Protein AF-A0A929HC12-F1 (afdb_monomer)

Foldseek 3Di:
DVVVVVVVVVVVVVPDPPPDDADWDWDQDPQGIWTWGDPDDRWIWIDDPPDIDIDPDDDD

Sequence (60 aa):
MKSILMLILAGAILSTPLCGQYESDVIQTSEGELEMFFVGHGTLMFKFNDLVIHIDPVMR

Radius of gyration: 18.05 Å; Cα contacts (8 Å, |Δi|>4): 71; chains: 1; bounding box: 23×42×47 Å

Nearest PDB structures (foldseek):
  5ks8-assembly1_E  TM=3.573E-01  e=6.862E+00  Methylobacillus flagellatus KT

Mean predicted aligned error: 9.34 Å

pLDDT: mean 85.31, std 14.13, range [56.0, 98.25]

Secondary structure (DSSP, 8-state):
-HHHHHHHHHHHHTTS----PPPEEEEEETTEEEEEEEEETTEEEEEETTEEEEESPPP-

Solvent-accessible surface area (backbone atoms only — not comparable to full-atom values): 3861 Å² total; per-residue (Å²): 109,70,68,57,54,52,52,56,57,58,57,65,69,72,68,63,81,85,63,84,75,63,68,66,53,78,46,84,51,97,91,46,61,37,40,37,27,69,78,51,101,81,20,35,37,38,40,42,88,96,43,79,47,74,41,69,77,79,86,132

Structure (mmCIF, N/CA/C/O backbone):
data_AF-A0A929HC12-F1
#
_entry.id   AF-A0A929HC12-F1
#
loop_
_atom_site.group_PDB
_atom_site.id
_atom_site.type_symbol
_atom_site.label_atom_id
_atom_site.label_alt_id
_atom_site.label_comp_id
_atom_site.label_asym_id
_atom_site.label_entity_id
_atom_site.label_seq_id
_atom_site.pdbx_PDB_ins_code
_atom_site.Cartn_x
_atom_site.Cartn_y
_atom_site.Cartn_z
_atom_site.occupancy
_atom_site.B_iso_or_equiv
_atom_site.auth_seq_id
_atom_site.auth_comp_id
_atom_site.auth_asym_id
_atom_site.auth_atom_id
_atom_site.pdbx_PDB_model_num
ATOM 1 N N . MET A 1 1 ? 4.620 -28.167 34.196 1.00 63.88 1 MET A N 1
ATOM 2 C CA . MET A 1 1 ? 3.586 -27.220 33.705 1.00 63.88 1 MET A CA 1
ATOM 3 C C . MET A 1 1 ? 4.157 -25.826 33.461 1.00 63.88 1 MET A C 1
ATOM 5 O O . MET A 1 1 ? 4.055 -25.342 32.347 1.00 63.88 1 MET A O 1
ATOM 9 N N . LYS A 1 2 ? 4.842 -25.221 34.442 1.00 65.50 2 LYS A N 1
ATOM 10 C CA . LYS A 1 2 ? 5.500 -23.901 34.321 1.00 65.50 2 LYS A CA 1
ATOM 11 C C . LYS A 1 2 ? 6.511 -23.833 33.164 1.00 65.50 2 LYS A C 1
ATOM 13 O O . LYS A 1 2 ? 6.495 -22.893 32.386 1.00 65.50 2 LYS A O 1
ATOM 18 N N . SER A 1 3 ? 7.322 -24.881 33.011 1.00 75.25 3 SER A N 1
ATOM 19 C CA . SER A 1 3 ? 8.342 -24.975 31.957 1.00 75.25 3 SER A CA 1
ATOM 20 C C . SER A 1 3 ? 7.747 -25.118 30.551 1.00 75.25 3 SER A C 1
ATOM 22 O O . SER A 1 3 ? 8.307 -24.599 29.598 1.00 75.25 3 SER A O 1
ATOM 24 N N . ILE A 1 4 ? 6.584 -25.770 30.426 1.00 80.88 4 ILE A N 1
ATOM 25 C CA . ILE A 1 4 ? 5.841 -25.867 29.157 1.00 80.88 4 ILE A CA 1
ATOM 26 C C . ILE A 1 4 ? 5.233 -24.506 28.808 1.00 80.88 4 ILE A C 1
ATOM 28 O O . ILE A 1 4 ? 5.337 -24.062 27.671 1.00 80.88 4 ILE A O 1
ATOM 32 N N . LEU A 1 5 ? 4.671 -23.807 29.800 1.00 78.44 5 LEU A N 1
ATOM 33 C CA . LEU A 1 5 ? 4.138 -22.457 29.622 1.00 78.44 5 LEU A CA 1
ATOM 34 C C . LEU A 1 5 ? 5.232 -21.457 29.203 1.00 78.44 5 LEU A C 1
ATOM 36 O O . LEU A 1 5 ? 5.0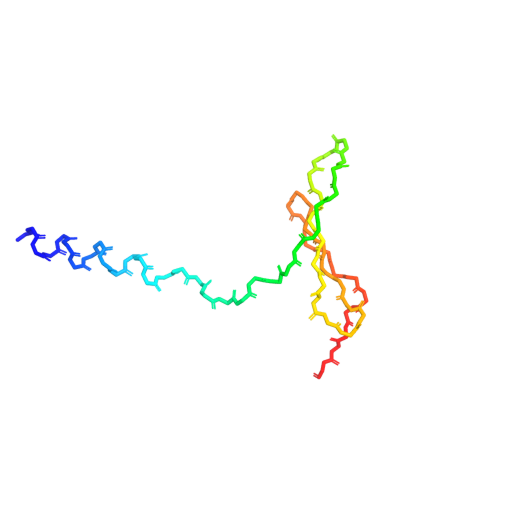02 -20.637 28.322 1.00 78.44 5 LEU A O 1
ATOM 40 N N . MET A 1 6 ? 6.434 -21.567 29.777 1.00 78.75 6 MET A N 1
ATOM 41 C CA . MET A 1 6 ? 7.588 -20.750 29.378 1.00 78.75 6 MET A CA 1
ATOM 42 C C . MET A 1 6 ? 8.052 -21.046 27.946 1.00 78.75 6 MET A C 1
ATOM 44 O O . MET A 1 6 ? 8.407 -20.118 27.227 1.00 78.75 6 MET A O 1
ATOM 48 N N . LEU A 1 7 ? 8.012 -22.310 27.510 1.00 79.56 7 LEU A N 1
ATOM 49 C CA . LEU A 1 7 ? 8.410 -22.691 26.152 1.00 79.56 7 LEU A CA 1
ATOM 50 C C . LEU A 1 7 ? 7.425 -22.167 25.094 1.00 79.56 7 LEU A C 1
ATOM 52 O O . LEU A 1 7 ? 7.844 -21.687 24.044 1.00 79.56 7 LEU A O 1
ATOM 56 N N . ILE A 1 8 ? 6.122 -22.203 25.393 1.00 78.88 8 ILE A N 1
ATOM 57 C CA . ILE A 1 8 ? 5.071 -21.654 24.522 1.00 78.88 8 ILE A CA 1
ATOM 58 C C . ILE A 1 8 ? 5.202 -20.128 24.414 1.00 78.88 8 ILE A C 1
ATOM 60 O O . ILE A 1 8 ? 5.104 -19.577 23.319 1.00 78.88 8 ILE A O 1
ATOM 64 N N . LEU A 1 9 ? 5.481 -19.445 25.528 1.00 75.69 9 LEU A N 1
ATOM 65 C CA . LEU A 1 9 ? 5.649 -17.991 25.546 1.00 75.69 9 LEU A CA 1
ATOM 66 C C . LEU A 1 9 ? 6.907 -17.536 24.784 1.00 75.69 9 LEU A C 1
ATOM 68 O O . LEU A 1 9 ? 6.874 -16.513 24.110 1.00 75.69 9 LEU A O 1
ATOM 72 N N . ALA A 1 10 ? 7.990 -18.317 24.833 1.00 72.12 10 ALA A N 1
ATOM 73 C CA . ALA A 1 10 ? 9.208 -18.043 24.071 1.00 72.12 10 ALA A CA 1
ATOM 74 C C .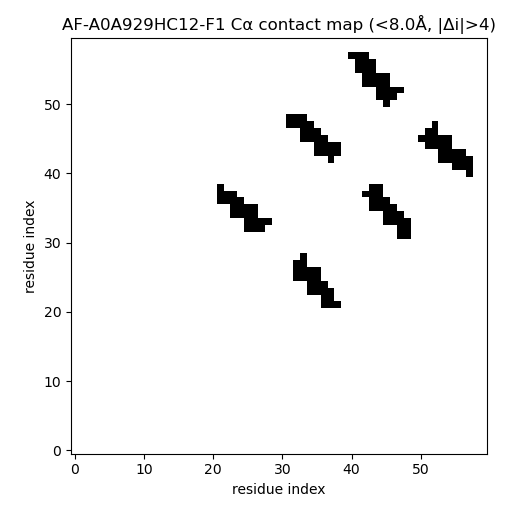 ALA A 1 10 ? 9.016 -18.210 22.549 1.00 72.12 10 ALA A C 1
ATOM 76 O O . ALA A 1 10 ? 9.589 -17.448 21.773 1.00 72.12 10 ALA A O 1
ATOM 77 N N . GLY A 1 11 ? 8.182 -19.161 22.112 1.00 69.62 11 GLY A N 1
ATOM 78 C CA . GLY A 1 11 ? 7.884 -19.380 20.690 1.00 69.62 11 GLY A CA 1
ATOM 79 C C . GLY A 1 11 ? 7.092 -18.243 20.033 1.00 69.62 11 GLY A C 1
ATOM 80 O O . GLY A 1 11 ? 7.300 -17.960 18.857 1.00 69.62 11 GLY A O 1
ATOM 81 N N . ALA A 1 12 ? 6.238 -17.547 20.790 1.00 64.25 12 ALA A N 1
ATOM 82 C CA . ALA A 1 12 ? 5.411 -16.447 20.281 1.00 64.25 12 ALA A CA 1
ATOM 83 C C . ALA A 1 12 ? 6.198 -15.150 19.999 1.00 64.25 12 ALA A C 1
ATOM 85 O O . ALA A 1 12 ? 5.738 -14.294 19.250 1.00 64.25 12 ALA A O 1
ATOM 86 N N . ILE A 1 13 ? 7.389 -14.995 20.586 1.00 64.31 13 ILE A N 1
ATOM 87 C CA . ILE A 1 13 ? 8.233 -13.799 20.410 1.00 64.31 13 ILE A CA 1
ATOM 88 C C . ILE A 1 13 ? 9.031 -13.876 19.094 1.00 64.31 13 ILE A C 1
ATOM 90 O O . ILE A 1 13 ? 9.394 -12.851 18.528 1.00 64.31 13 ILE A O 1
ATOM 94 N N . LEU A 1 14 ? 9.264 -15.085 18.573 1.00 60.75 14 LEU A N 1
ATOM 95 C CA . LEU A 1 14 ? 10.043 -15.329 17.351 1.00 60.75 14 LEU A CA 1
ATOM 96 C C . LEU A 1 14 ? 9.237 -15.161 16.053 1.00 60.75 14 LEU A C 1
ATOM 98 O O . LEU A 1 14 ? 9.817 -15.199 14.972 1.00 60.75 14 LEU A O 1
ATOM 102 N N . SER A 1 15 ? 7.915 -14.993 16.137 1.00 59.59 15 SER A N 1
ATOM 103 C CA . SER A 1 15 ? 7.032 -14.870 14.970 1.00 59.59 15 SER A CA 1
ATOM 104 C C . SER A 1 15 ? 6.803 -13.431 14.502 1.00 59.59 15 SER A C 1
ATOM 106 O O . SER A 1 15 ? 5.937 -13.205 13.659 1.00 59.59 15 SER A O 1
ATOM 108 N N . THR A 1 16 ? 7.538 -12.444 15.023 1.00 62.78 16 THR A N 1
ATOM 109 C CA . THR A 1 16 ? 7.482 -11.096 14.450 1.00 62.78 16 THR A CA 1
ATOM 110 C C . THR A 1 16 ? 8.194 -11.114 13.093 1.00 62.78 16 THR A C 1
ATOM 112 O O . THR A 1 16 ? 9.348 -11.543 13.009 1.00 62.78 16 THR A O 1
ATOM 115 N N . PRO A 1 17 ? 7.530 -10.710 11.996 1.00 57.94 17 PRO A N 1
ATOM 116 C CA . PRO A 1 17 ? 8.174 -10.669 10.694 1.00 57.94 17 PRO A CA 1
ATO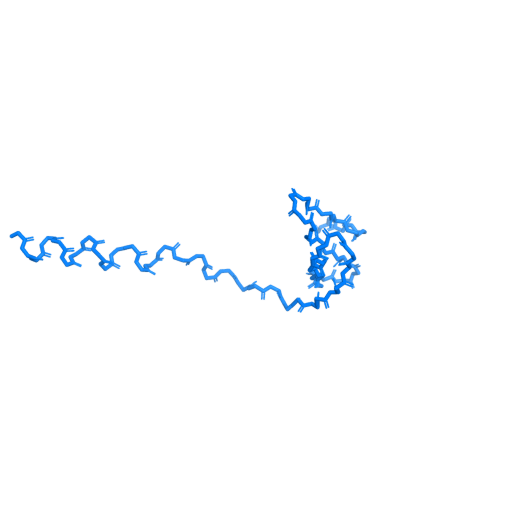M 117 C C . PRO A 1 17 ? 9.296 -9.627 10.734 1.00 57.94 17 PRO A C 1
ATOM 119 O O . PRO A 1 17 ? 9.052 -8.427 10.700 1.00 57.94 17 PRO A O 1
ATOM 122 N N . LEU A 1 18 ? 10.540 -10.102 10.791 1.00 56.00 18 LEU A N 1
ATOM 123 C CA . LEU A 1 18 ? 11.759 -9.298 10.695 1.00 56.00 18 LEU A CA 1
ATOM 124 C C . LEU A 1 18 ? 12.067 -8.956 9.223 1.00 56.00 18 LEU A C 1
ATOM 126 O O . LEU A 1 18 ? 13.208 -9.039 8.778 1.00 56.00 18 LEU A O 1
ATOM 130 N N . CYS A 1 19 ? 11.041 -8.663 8.422 1.00 58.12 19 CYS A N 1
ATOM 131 C CA . CYS A 1 19 ? 11.245 -8.160 7.070 1.00 58.12 19 CYS A CA 1
ATOM 132 C C . CYS A 1 19 ? 11.446 -6.654 7.202 1.00 58.12 19 CYS A C 1
ATOM 134 O O . CYS A 1 19 ? 10.588 -5.991 7.779 1.00 58.12 19 CYS A O 1
ATOM 136 N N . GLY A 1 20 ? 12.593 -6.142 6.747 1.00 60.34 20 GLY A N 1
ATOM 137 C CA . GLY A 1 20 ? 12.954 -4.731 6.873 1.00 60.34 20 GLY A CA 1
ATOM 138 C C . GLY A 1 20 ? 11.793 -3.841 6.449 1.00 60.34 20 GLY A C 1
ATOM 139 O O . GLY A 1 20 ? 11.414 -3.830 5.280 1.00 60.34 20 GLY A O 1
ATOM 140 N N . GLN A 1 21 ? 11.194 -3.157 7.420 1.00 68.75 21 GLN A N 1
ATOM 141 C CA . GLN A 1 21 ? 10.145 -2.195 7.148 1.00 68.75 21 GLN A CA 1
ATOM 142 C C . GLN A 1 21 ? 10.794 -1.047 6.376 1.00 68.75 21 GLN A C 1
ATOM 144 O O . GLN A 1 21 ? 11.804 -0.499 6.823 1.00 68.75 21 GLN A O 1
ATOM 149 N N . TYR A 1 22 ? 10.261 -0.737 5.194 1.00 84.88 22 TYR A N 1
ATOM 150 C CA . TYR A 1 22 ? 10.677 0.452 4.461 1.00 84.88 22 TYR A CA 1
ATOM 151 C C . TYR A 1 22 ? 10.477 1.680 5.352 1.00 84.88 22 TYR A C 1
ATOM 153 O O . TYR A 1 22 ? 9.519 1.735 6.128 1.00 84.88 22 TYR A O 1
ATOM 161 N N . GLU A 1 23 ? 11.384 2.648 5.250 1.00 90.81 23 GLU A N 1
ATOM 162 C CA . GLU A 1 23 ? 11.180 3.942 5.890 1.00 90.81 23 GLU A CA 1
ATOM 163 C C . GLU A 1 23 ? 9.887 4.566 5.356 1.00 90.81 23 GLU A C 1
ATOM 165 O O . GLU A 1 23 ? 9.571 4.447 4.165 1.00 90.81 23 GLU A O 1
ATOM 170 N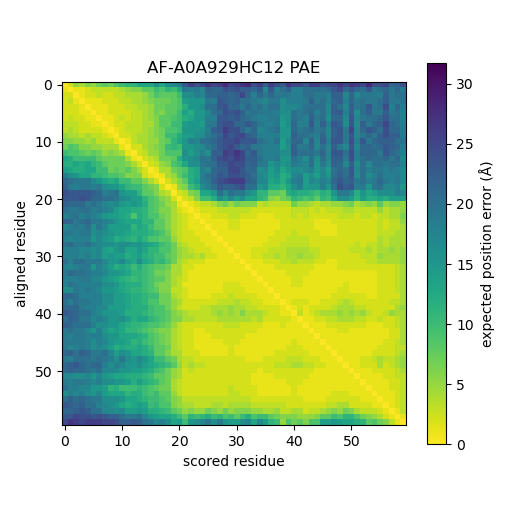 N . SER A 1 24 ? 9.123 5.165 6.265 1.00 94.00 24 SER A N 1
ATOM 171 C CA . SER A 1 24 ? 7.821 5.743 5.971 1.00 94.00 24 SER A CA 1
ATOM 172 C C . SER A 1 24 ? 7.800 7.224 6.301 1.00 94.00 24 SER A C 1
ATOM 174 O O . SER A 1 24 ? 8.091 7.604 7.437 1.00 94.00 24 SER A O 1
ATOM 176 N N . ASP A 1 25 ? 7.340 8.025 5.352 1.00 97.12 25 ASP A N 1
ATOM 177 C CA . ASP A 1 25 ? 6.924 9.398 5.599 1.00 97.12 25 ASP A CA 1
ATOM 178 C C . ASP A 1 25 ? 5.425 9.419 5.912 1.00 97.12 25 ASP A C 1
ATOM 180 O O . ASP A 1 25 ? 4.629 8.782 5.219 1.00 97.12 25 ASP A O 1
ATOM 184 N N . VAL A 1 26 ? 5.024 10.159 6.948 1.00 97.56 26 VAL A N 1
ATOM 185 C CA . VAL A 1 26 ? 3.614 10.266 7.352 1.00 97.56 26 VAL A CA 1
ATOM 186 C C . VAL A 1 26 ? 3.069 11.63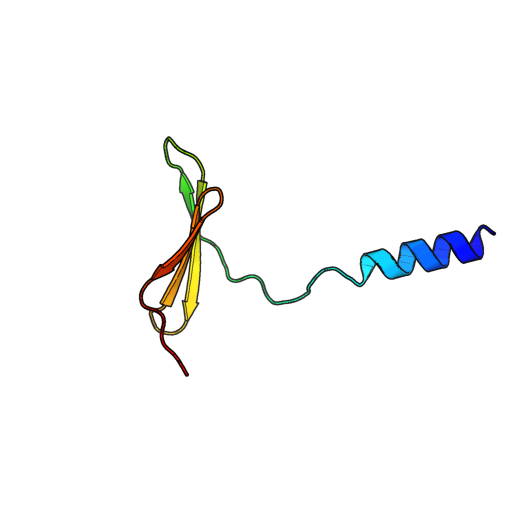7 6.987 1.00 97.56 26 VAL A C 1
ATOM 188 O O . VAL A 1 26 ? 3.561 12.666 7.454 1.00 97.56 26 VAL A O 1
ATOM 191 N N . ILE A 1 27 ? 2.012 11.645 6.178 1.00 98.00 27 ILE A N 1
ATOM 192 C CA . ILE A 1 27 ? 1.275 12.852 5.810 1.00 98.00 27 ILE A CA 1
ATOM 193 C C . ILE A 1 27 ? -0.060 12.843 6.553 1.00 98.00 27 ILE A C 1
ATOM 195 O O . ILE A 1 27 ? -0.889 11.951 6.376 1.00 98.00 27 ILE A O 1
ATOM 199 N N . GLN A 1 28 ? -0.273 13.865 7.379 1.00 98.00 28 GLN A N 1
ATOM 200 C CA . GLN A 1 28 ? -1.521 14.051 8.114 1.00 98.00 28 GLN A CA 1
ATOM 201 C C . GLN A 1 28 ? -2.603 14.604 7.182 1.00 98.00 28 GLN A C 1
ATOM 203 O O . GLN A 1 28 ? -2.410 15.645 6.551 1.00 98.00 28 GLN A O 1
ATOM 208 N N . THR A 1 29 ? -3.750 13.929 7.105 1.00 97.00 29 THR A N 1
ATOM 209 C CA . THR A 1 29 ? -4.913 14.372 6.320 1.00 97.00 29 THR A CA 1
ATOM 210 C C . THR A 1 29 ? -6.147 14.497 7.216 1.00 97.00 29 THR A C 1
ATOM 212 O O . THR A 1 29 ? -6.154 14.013 8.346 1.00 97.00 29 THR A O 1
ATOM 215 N N . SER A 1 30 ? -7.219 15.134 6.732 1.00 97.81 30 SER A N 1
ATOM 216 C CA . SER A 1 30 ? -8.481 15.220 7.486 1.00 97.81 30 SER A CA 1
ATOM 217 C C . SER A 1 30 ? -9.158 13.862 7.702 1.00 97.81 30 SER A C 1
ATOM 219 O O . SER A 1 30 ? -9.938 13.720 8.637 1.00 97.81 30 SER A O 1
ATOM 221 N N . GLU A 1 31 ? -8.852 12.880 6.853 1.00 97.12 31 GLU A N 1
ATOM 222 C CA . GLU A 1 31 ? -9.463 11.544 6.828 1.00 97.12 31 GLU A CA 1
ATOM 223 C C . GLU A 1 31 ? -8.534 10.459 7.412 1.00 97.12 31 GLU A C 1
ATOM 225 O O . GLU A 1 31 ? -8.800 9.268 7.251 1.00 97.12 31 GLU A O 1
ATOM 230 N N . GLY A 1 32 ? -7.437 10.859 8.070 1.00 96.38 32 GLY A N 1
ATOM 231 C CA . GLY A 1 32 ? -6.467 9.959 8.703 1.00 96.38 32 GLY A CA 1
ATOM 232 C C . GLY A 1 32 ? -5.027 10.142 8.220 1.00 96.38 32 GLY A C 1
ATOM 233 O O . GLY A 1 32 ? -4.700 11.075 7.480 1.00 96.38 32 GLY A O 1
ATOM 234 N N . GLU A 1 33 ? -4.153 9.239 8.655 1.00 98.25 33 GLU A N 1
ATOM 235 C CA . GLU A 1 33 ? -2.733 9.229 8.293 1.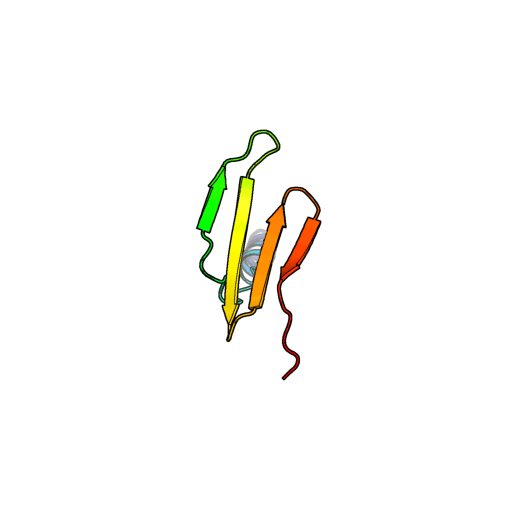00 98.25 33 GLU A CA 1
ATOM 236 C C . GLU A 1 33 ? -2.517 8.516 6.954 1.00 98.25 33 GLU A C 1
ATOM 238 O O . GLU A 1 33 ? -2.962 7.384 6.757 1.00 98.25 33 GLU A O 1
ATOM 243 N N . LEU A 1 34 ? -1.813 9.178 6.036 1.00 97.94 34 LEU A N 1
ATOM 244 C CA . LEU A 1 34 ? -1.277 8.569 4.825 1.00 97.94 34 LEU A CA 1
ATOM 245 C C . LEU A 1 34 ? 0.184 8.206 5.080 1.00 97.94 34 LEU A C 1
ATOM 247 O O . LEU A 1 34 ? 1.039 9.089 5.162 1.00 97.94 34 LEU A O 1
ATOM 251 N N . GLU A 1 35 ? 0.467 6.913 5.188 1.00 98.06 35 GLU A N 1
ATOM 252 C CA . GLU A 1 35 ? 1.835 6.404 5.270 1.00 98.06 35 GLU A CA 1
ATOM 253 C C . GLU A 1 35 ? 2.369 6.185 3.847 1.00 98.06 35 GLU A C 1
ATOM 255 O O . GLU A 1 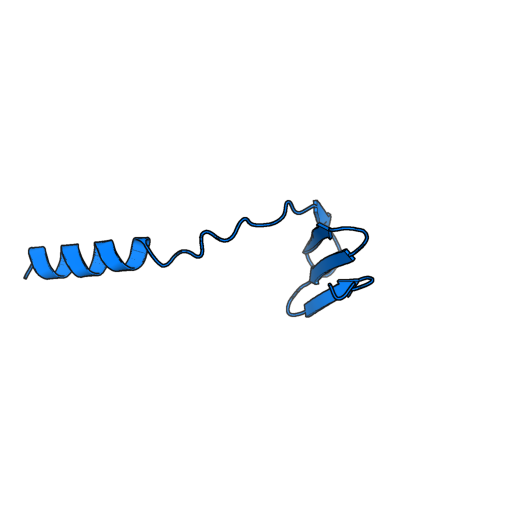35 ? 1.777 5.440 3.061 1.00 98.06 35 GLU A O 1
ATOM 260 N N . MET A 1 36 ? 3.484 6.829 3.508 1.00 97.31 36 MET A N 1
ATOM 261 C CA . MET A 1 36 ? 4.161 6.713 2.219 1.00 97.31 36 MET A CA 1
ATOM 262 C C . MET A 1 36 ? 5.493 5.986 2.382 1.00 97.31 36 MET A C 1
ATOM 264 O O . MET A 1 36 ? 6.337 6.408 3.161 1.00 97.31 36 MET A O 1
ATOM 268 N N . PHE A 1 37 ? 5.712 4.950 1.577 1.00 96.50 37 PHE A N 1
ATOM 269 C CA . PHE A 1 37 ? 6.923 4.136 1.587 1.00 96.50 37 PHE A CA 1
ATOM 270 C C . PHE A 1 37 ? 7.623 4.209 0.229 1.00 96.50 37 PHE A C 1
ATOM 272 O O . PHE A 1 37 ? 7.000 3.965 -0.811 1.00 96.50 37 PHE A O 1
ATOM 279 N N . PHE A 1 38 ? 8.933 4.469 0.226 1.00 94.50 38 PHE A N 1
ATOM 280 C CA . PHE A 1 38 ? 9.760 4.285 -0.966 1.00 94.50 38 PHE A CA 1
ATOM 281 C C . PHE A 1 38 ? 10.221 2.829 -1.069 1.00 94.50 38 PHE A C 1
ATOM 283 O O . PHE A 1 38 ? 11.032 2.360 -0.272 1.00 94.50 38 PHE A O 1
ATOM 290 N N . VAL A 1 39 ? 9.704 2.110 -2.069 1.00 92.44 39 VAL A N 1
ATOM 291 C CA . VAL A 1 39 ? 9.943 0.665 -2.240 1.00 92.44 39 VAL A CA 1
ATOM 292 C C . VAL A 1 39 ? 11.121 0.398 -3.190 1.00 92.44 39 VAL A C 1
ATOM 294 O O . VAL A 1 39 ? 11.798 -0.627 -3.080 1.00 92.44 39 VAL A O 1
ATOM 297 N N . GLY A 1 40 ? 11.418 1.335 -4.101 1.00 89.69 40 GLY A N 1
ATOM 298 C CA . GLY A 1 40 ? 12.634 1.336 -4.922 1.00 89.69 40 GLY A CA 1
ATOM 299 C C . GLY A 1 40 ? 12.424 1.753 -6.381 1.00 89.69 40 GLY A C 1
ATOM 300 O O . GLY A 1 40 ? 11.318 1.694 -6.906 1.00 89.69 40 GLY A O 1
ATOM 301 N N . HIS A 1 41 ? 13.518 2.119 -7.064 1.00 90.19 41 HIS A N 1
ATOM 302 C CA . HIS A 1 41 ? 13.519 2.741 -8.401 1.00 90.19 41 HIS A CA 1
ATOM 303 C C . HIS A 1 41 ? 12.713 4.049 -8.420 1.00 90.19 41 HIS A C 1
ATOM 305 O O . HIS A 1 41 ? 13.260 5.087 -8.064 1.00 90.19 41 HIS A O 1
ATOM 311 N N . GLY A 1 42 ? 11.432 3.982 -8.769 1.00 91.00 42 GLY A N 1
ATOM 312 C CA . GLY A 1 42 ? 10.462 5.075 -8.661 1.00 91.00 42 GLY A CA 1
ATOM 313 C C . GLY A 1 42 ? 9.143 4.634 -8.021 1.00 91.00 42 GLY A C 1
ATOM 314 O O . GLY A 1 42 ? 8.209 5.422 -7.944 1.00 91.00 42 GLY A O 1
ATOM 315 N N . THR A 1 43 ? 9.059 3.385 -7.556 1.00 95.19 43 THR A N 1
ATOM 316 C CA . THR A 1 43 ? 7.830 2.809 -7.017 1.00 95.19 43 THR A CA 1
ATOM 317 C C . THR A 1 43 ? 7.611 3.261 -5.577 1.00 95.19 43 THR A C 1
ATOM 319 O O . THR A 1 43 ? 8.475 3.070 -4.710 1.00 95.19 43 THR A O 1
ATOM 322 N N . LEU A 1 44 ? 6.419 3.798 -5.318 1.00 96.38 44 LEU A N 1
ATOM 323 C CA . LEU A 1 44 ? 5.932 4.107 -3.975 1.00 96.38 44 LEU A CA 1
ATOM 324 C C . LEU A 1 44 ? 4.810 3.145 -3.591 1.00 96.38 44 LEU A C 1
ATOM 326 O O . LEU A 1 44 ? 4.049 2.665 -4.435 1.00 96.38 44 LEU A O 1
ATOM 330 N N . MET A 1 45 ? 4.681 2.895 -2.296 1.00 96.56 45 MET A N 1
ATOM 331 C CA . MET A 1 45 ? 3.495 2.280 -1.715 1.00 96.56 45 MET A CA 1
ATOM 332 C C . MET A 1 45 ? 2.883 3.285 -0.752 1.00 96.56 45 MET A C 1
ATOM 334 O O . MET A 1 45 ? 3.588 3.821 0.096 1.0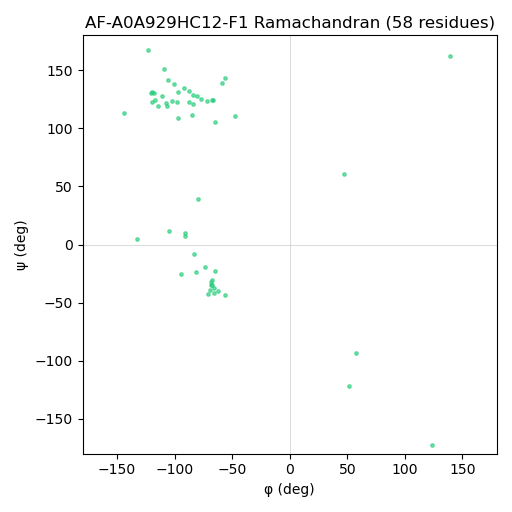0 96.56 45 MET A O 1
ATOM 338 N N . PHE A 1 46 ? 1.583 3.527 -0.870 1.00 97.62 46 PHE A N 1
ATOM 339 C CA . PHE A 1 46 ? 0.821 4.247 0.138 1.00 97.62 46 PHE A CA 1
ATOM 340 C C . PHE A 1 46 ? -0.053 3.272 0.913 1.00 97.62 46 PHE A C 1
ATOM 342 O O . PHE A 1 46 ? -0.655 2.361 0.336 1.00 97.62 46 PHE A O 1
ATOM 349 N N . LYS A 1 47 ? -0.160 3.507 2.214 1.00 97.62 47 LYS A N 1
ATOM 350 C CA . LYS A 1 47 ? -1.164 2.896 3.071 1.00 97.62 47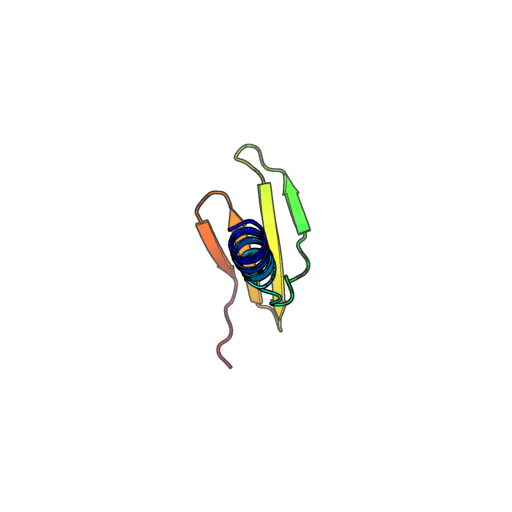 LYS A CA 1
ATOM 351 C C . LYS A 1 47 ? -2.053 4.007 3.615 1.00 97.62 47 LYS A C 1
ATOM 353 O O . LYS A 1 47 ? -1.561 4.973 4.193 1.00 97.62 47 LYS A O 1
ATOM 358 N N . PHE A 1 48 ? -3.353 3.878 3.379 1.00 98.06 48 PHE A N 1
ATOM 359 C CA . PHE A 1 48 ? -4.343 4.869 3.784 1.00 98.06 48 PHE A CA 1
ATOM 360 C C . PHE A 1 48 ? -5.622 4.169 4.211 1.00 98.06 48 PHE A C 1
ATOM 362 O O . PHE A 1 48 ? -6.295 3.554 3.380 1.00 98.06 48 PHE A O 1
ATOM 369 N N . ASN A 1 49 ? -5.958 4.253 5.497 1.00 95.94 49 ASN A N 1
ATOM 370 C CA . ASN A 1 49 ? -7.047 3.473 6.086 1.00 95.94 49 ASN A CA 1
ATOM 371 C C . ASN A 1 49 ? -6.879 1.976 5.740 1.00 95.94 49 ASN A C 1
ATOM 373 O O . ASN A 1 49 ? -5.827 1.399 6.017 1.00 95.94 49 ASN A O 1
ATOM 377 N N . ASP A 1 50 ? -7.871 1.363 5.092 1.00 96.19 50 ASP A N 1
ATOM 378 C CA . ASP A 1 50 ? -7.842 -0.051 4.687 1.00 96.19 50 ASP A CA 1
ATOM 379 C C . ASP A 1 50 ? -7.274 -0.279 3.274 1.00 96.19 50 ASP A C 1
ATOM 381 O O . ASP A 1 50 ? -7.333 -1.388 2.737 1.00 96.19 50 ASP A O 1
ATOM 385 N N . LEU A 1 51 ? -6.745 0.770 2.636 1.00 97.00 51 LEU A N 1
ATOM 386 C CA . LEU A 1 51 ? -6.235 0.714 1.272 1.00 97.00 51 LEU A CA 1
ATOM 387 C C . LEU A 1 51 ? -4.714 0.593 1.245 1.00 97.00 51 LEU A C 1
ATOM 389 O O . LEU A 1 51 ? -3.989 1.303 1.945 1.00 97.00 51 LEU A O 1
ATOM 393 N N . VAL A 1 52 ? -4.248 -0.261 0.336 1.00 96.94 52 VAL A N 1
ATOM 394 C CA . VAL A 1 52 ? -2.855 -0.332 -0.105 1.00 96.94 52 VAL A CA 1
ATOM 395 C C . VAL A 1 52 ? -2.810 0.075 -1.569 1.00 96.94 52 VAL A C 1
ATOM 397 O O . VAL A 1 52 ? -3.445 -0.554 -2.416 1.00 96.94 52 VAL A O 1
ATOM 400 N N . ILE A 1 53 ? -2.078 1.145 -1.864 1.00 97.19 53 ILE A N 1
ATOM 401 C CA . ILE A 1 53 ? -2.026 1.757 -3.190 1.00 97.19 53 ILE A CA 1
ATOM 402 C C . ILE A 1 53 ? -0.583 1.703 -3.683 1.00 97.19 53 ILE A C 1
ATOM 404 O O . ILE A 1 53 ? 0.321 2.228 -3.037 1.00 97.19 53 ILE A O 1
ATOM 408 N N . HIS A 1 54 ? -0.364 1.084 -4.839 1.00 96.00 54 HIS A N 1
ATOM 409 C CA . HIS A 1 54 ? 0.944 1.036 -5.487 1.00 96.00 54 HIS A CA 1
ATOM 410 C C . HIS A 1 54 ? 1.030 2.115 -6.563 1.00 96.00 54 HIS A C 1
ATOM 412 O O . HIS A 1 54 ? 0.220 2.133 -7.491 1.00 96.00 54 HIS A O 1
ATOM 418 N N . ILE A 1 55 ? 2.015 3.001 -6.441 1.00 97.19 55 ILE A N 1
ATOM 419 C CA . ILE A 1 55 ? 2.275 4.071 -7.403 1.00 97.19 55 ILE A CA 1
ATOM 420 C C . ILE A 1 55 ? 3.453 3.656 -8.277 1.00 97.19 55 ILE A C 1
ATOM 422 O O . ILE A 1 55 ? 4.529 3.361 -7.759 1.00 97.19 55 ILE A O 1
ATOM 426 N N . ASP A 1 56 ? 3.224 3.639 -9.590 1.00 95.44 56 ASP A N 1
ATOM 427 C CA . ASP A 1 56 ? 4.202 3.259 -10.618 1.00 95.44 56 ASP A CA 1
ATOM 428 C C . ASP A 1 56 ? 4.952 1.948 -10.299 1.00 95.44 56 ASP A C 1
ATOM 430 O O . ASP A 1 56 ? 6.171 1.937 -10.090 1.00 95.44 56 ASP A O 1
ATOM 434 N N . PRO A 1 57 ? 4.231 0.817 -10.161 1.00 94.31 57 PRO A N 1
ATOM 435 C CA . PRO A 1 57 ? 4.867 -0.451 -9.849 1.00 94.31 57 PRO A CA 1
ATOM 436 C C . PRO A 1 57 ? 5.731 -0.921 -11.022 1.00 94.31 57 PRO A C 1
ATOM 438 O O . PRO A 1 57 ? 5.237 -1.128 -12.130 1.00 94.31 57 PRO A O 1
ATOM 441 N N . VAL A 1 58 ? 7.013 -1.172 -10.756 1.00 91.31 58 VAL A N 1
ATOM 442 C CA . VAL A 1 58 ? 7.903 -1.845 -11.706 1.00 91.31 58 VAL A CA 1
ATOM 443 C C . VAL A 1 58 ? 7.991 -3.336 -11.382 1.00 91.31 58 VAL A C 1
ATOM 445 O O . VAL A 1 58 ? 8.226 -3.725 -10.236 1.00 91.31 58 VAL A O 1
ATOM 448 N N . MET A 1 59 ? 7.819 -4.187 -12.395 1.00 83.81 59 MET A N 1
ATOM 449 C CA . MET A 1 59 ? 8.123 -5.616 -12.281 1.00 83.81 59 MET A CA 1
ATOM 450 C C . MET A 1 59 ? 9.600 -5.841 -12.615 1.00 83.81 59 MET A C 1
ATOM 452 O O . MET A 1 59 ? 10.096 -5.294 -13.600 1.00 83.81 59 MET A O 1
ATOM 456 N N . ARG A 1 60 ? 10.298 -6.607 -11.774 1.00 69.62 60 ARG A N 1
ATOM 457 C CA . ARG A 1 60 ? 11.685 -7.032 -12.004 1.00 69.62 60 ARG A CA 1
ATOM 458 C C . ARG A 1 60 ? 11.741 -8.417 -12.626 1.00 69.62 60 ARG A C 1
ATOM 460 O O . ARG A 1 60 ? 10.860 -9.235 -12.284 1.00 69.62 60 ARG A O 1
#